Protein AF-A0A969R0Q3-F1 (afdb_monomer_lite)

Sequence (124 aa):
MFTGLKRINKKWLGAIITILLTSLLVIILRLSGVLQLLEWKAIDFFFLHRLPESSDARIVLVNISESDINSLKEYPLSDEVFANLLEKIKQQKPRVIGLDIFEIFPSLQSTRNQKKINKLTLTY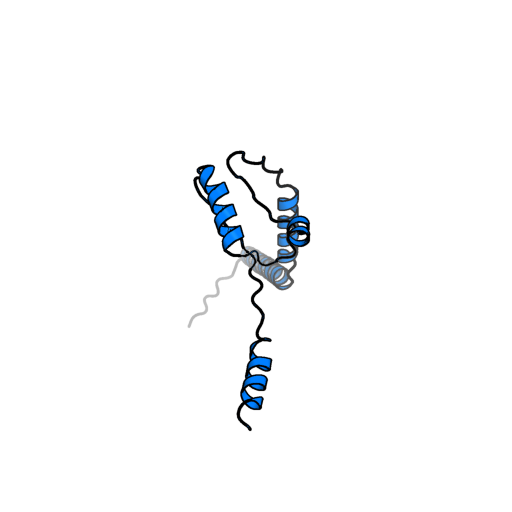

pLDDT: mean 79.33, std 15.13, range [36.38, 96.69]

Foldseek 3Di:
DDDPPDDDDVVVVVVVVVVVVVVVVVVVCVVVCVVVVVVVVVVVVVVVPPDPDPPDPLDDDDDCDPVNCVVVVDPPDDPVVVVVVVVVVVVVVRPDDDDDDDDPDPDPPVVVVVVVVVVVPPPD

Secondary structure (DSSP, 8-state):
---------HHHHHHHHHHHHHHHHHHHHHHTTHHHHHHHHHHHHHHHTSPPPP--TT-------HHHHHHHT-SSPPHHHHHHHHHHHHHT--S------------S-HHHHHHHHHHHSS--

Radius of gyration: 32.28 Å; chains: 1; bounding box: 58×36×99 Å

Structure (mmCIF, N/CA/C/O backbone):
data_AF-A0A969R0Q3-F1
#
_entry.id   AF-A0A969R0Q3-F1
#
loop_
_atom_site.group_PDB
_atom_site.id
_atom_site.type_symbol
_atom_site.label_atom_id
_atom_site.label_alt_id
_atom_site.label_comp_id
_atom_site.label_asym_id
_atom_site.label_entity_id
_atom_site.label_seq_id
_atom_site.pdbx_PDB_ins_code
_atom_site.Cartn_x
_atom_site.Cartn_y
_atom_site.Cartn_z
_atom_site.occupancy
_atom_site.B_iso_or_equiv
_atom_site.auth_seq_id
_atom_site.auth_comp_id
_atom_site.auth_asym_id
_atom_site.auth_atom_id
_atom_site.pdbx_PDB_model_num
ATOM 1 N N . MET A 1 1 ? 33.681 -27.216 -47.522 1.00 36.38 1 MET A N 1
ATOM 2 C CA . MET A 1 1 ? 34.085 -25.941 -48.154 1.00 36.38 1 MET A CA 1
ATOM 3 C C . MET A 1 1 ? 32.824 -25.096 -48.315 1.00 36.38 1 MET A C 1
ATOM 5 O O . MET A 1 1 ? 32.066 -25.322 -49.245 1.00 36.38 1 MET A O 1
ATOM 9 N N . PHE A 1 2 ? 32.513 -24.239 -47.337 1.00 62.91 2 PHE A N 1
ATOM 10 C CA . PHE A 1 2 ? 31.265 -23.462 -47.299 1.00 62.91 2 PHE A CA 1
ATOM 11 C C . PHE A 1 2 ? 31.565 -21.983 -47.516 1.00 62.91 2 PHE A C 1
ATOM 13 O O . PHE A 1 2 ? 31.857 -21.281 -46.557 1.00 62.91 2 PHE A O 1
ATOM 20 N N . THR A 1 3 ? 31.464 -21.492 -48.748 1.00 54.03 3 THR A N 1
ATOM 21 C CA . THR A 1 3 ? 31.442 -20.043 -49.008 1.00 54.03 3 THR A CA 1
ATOM 22 C C . THR A 1 3 ? 30.590 -19.731 -50.234 1.00 54.03 3 THR A C 1
ATOM 24 O O . THR A 1 3 ? 31.072 -19.395 -51.309 1.00 54.03 3 THR A O 1
ATOM 27 N N . GLY A 1 4 ? 29.275 -19.820 -50.052 1.00 57.72 4 GLY A N 1
ATOM 28 C CA . GLY A 1 4 ? 28.293 -19.213 -50.946 1.00 57.72 4 GLY A CA 1
ATOM 29 C C . GLY A 1 4 ? 27.690 -17.974 -50.295 1.00 57.72 4 GLY A C 1
ATOM 30 O O . GLY A 1 4 ? 26.504 -17.980 -49.974 1.00 57.72 4 GLY A O 1
ATOM 31 N N . LEU A 1 5 ? 28.485 -16.924 -50.046 1.00 59.94 5 LEU A N 1
ATOM 32 C CA . LEU A 1 5 ? 27.936 -15.645 -49.586 1.00 59.94 5 LEU A CA 1
ATOM 33 C C . LEU A 1 5 ? 27.198 -14.989 -50.762 1.00 59.94 5 LEU A C 1
ATOM 35 O O . LEU A 1 5 ? 27.772 -14.273 -51.584 1.00 59.94 5 LEU A O 1
ATOM 39 N N . LYS A 1 6 ? 25.903 -15.302 -50.877 1.00 64.19 6 LYS A N 1
ATOM 40 C CA . LYS A 1 6 ? 24.991 -14.688 -51.842 1.00 64.19 6 LYS A CA 1
ATOM 41 C C . LYS A 1 6 ? 25.000 -13.176 -51.638 1.00 64.19 6 LYS A C 1
ATOM 43 O O . LYS A 1 6 ? 24.750 -12.686 -50.542 1.00 64.19 6 LYS A O 1
ATOM 48 N N . ARG A 1 7 ? 25.265 -12.457 -52.729 1.00 66.00 7 ARG A N 1
ATOM 49 C CA . ARG A 1 7 ? 25.245 -10.998 -52.856 1.00 66.00 7 ARG A CA 1
ATOM 50 C C . ARG A 1 7 ? 23.965 -10.425 -52.234 1.00 66.00 7 ARG A C 1
ATOM 52 O O . ARG A 1 7 ? 22.903 -10.467 -52.849 1.00 66.00 7 ARG A O 1
ATOM 59 N N . ILE A 1 8 ? 24.068 -9.919 -51.007 1.00 63.56 8 ILE A N 1
ATOM 60 C CA . ILE A 1 8 ? 22.964 -9.265 -50.301 1.00 63.56 8 ILE A CA 1
ATOM 61 C C . ILE A 1 8 ? 22.630 -7.992 -51.083 1.00 63.56 8 ILE A C 1
ATOM 63 O O . ILE A 1 8 ? 23.471 -7.110 -51.259 1.00 63.56 8 ILE A O 1
ATOM 67 N N . ASN A 1 9 ? 21.407 -7.907 -51.603 1.00 72.12 9 ASN A N 1
ATOM 68 C CA . ASN A 1 9 ? 20.945 -6.726 -52.324 1.00 72.12 9 ASN A CA 1
ATOM 69 C C . ASN A 1 9 ? 20.996 -5.509 -51.385 1.00 72.12 9 ASN A C 1
ATOM 71 O O . ASN A 1 9 ? 20.520 -5.594 -50.255 1.00 72.12 9 ASN A O 1
ATOM 75 N N . LYS A 1 10 ? 21.515 -4.363 -51.854 1.00 73.56 10 LYS A N 1
ATOM 76 C CA . LYS A 1 10 ? 21.718 -3.138 -51.042 1.00 73.56 10 LYS A CA 1
ATOM 77 C C . LYS A 1 10 ? 20.482 -2.707 -50.225 1.00 73.56 10 LYS A C 1
ATOM 79 O O . LYS A 1 10 ? 20.632 -2.144 -49.149 1.00 73.56 10 LYS A O 1
ATOM 84 N N . LYS A 1 11 ? 19.269 -3.031 -50.696 1.00 73.12 11 LYS A N 1
ATOM 85 C CA . LYS A 1 11 ? 18.000 -2.794 -49.982 1.00 73.12 11 LYS A CA 1
ATOM 86 C C . LYS A 1 11 ? 17.881 -3.583 -48.665 1.00 73.12 11 LYS A C 1
ATOM 88 O O . LYS A 1 11 ? 17.420 -3.037 -47.671 1.00 73.12 11 LYS A O 1
ATOM 93 N N . TRP A 1 12 ? 18.336 -4.835 -48.637 1.00 79.88 12 TRP A N 1
ATOM 94 C CA . TRP A 1 12 ? 18.326 -5.680 -47.435 1.00 79.88 12 TRP A CA 1
ATOM 95 C C . TRP A 1 12 ? 19.383 -5.255 -46.419 1.00 79.88 12 TRP A C 1
ATOM 97 O O . TRP A 1 12 ? 19.141 -5.329 -45.219 1.00 79.88 12 TRP A O 1
ATOM 107 N N . LEU A 1 13 ? 20.524 -4.746 -46.892 1.00 83.81 13 LEU A N 1
ATOM 108 C CA . LEU A 1 13 ? 21.549 -4.187 -46.014 1.00 83.81 13 LEU A CA 1
ATOM 109 C C . LEU A 1 13 ? 21.013 -2.970 -45.244 1.00 83.81 13 LEU A C 1
ATOM 111 O O . LEU A 1 13 ? 21.221 -2.875 -44.039 1.00 83.81 13 LEU A O 1
ATOM 115 N N . GLY A 1 14 ? 20.255 -2.094 -45.914 1.00 86.75 14 GLY A N 1
ATOM 116 C CA . GLY A 1 14 ? 19.575 -0.970 -45.262 1.00 86.75 14 GLY A CA 1
ATOM 117 C C . GLY A 1 14 ? 18.604 -1.422 -44.168 1.00 86.75 14 GLY A C 1
ATOM 118 O O . GLY A 1 14 ? 18.664 -0.911 -43.053 1.00 86.75 14 GLY A O 1
ATOM 119 N N . ALA A 1 15 ? 17.778 -2.435 -44.448 1.00 88.75 15 ALA A N 1
ATOM 120 C CA . ALA A 1 15 ? 16.842 -2.986 -43.467 1.00 88.75 15 ALA A CA 1
ATOM 121 C C . ALA A 1 15 ? 17.563 -3.558 -42.230 1.00 88.75 15 ALA A C 1
ATOM 123 O O . ALA A 1 15 ? 17.196 -3.244 -41.097 1.00 88.75 15 ALA A O 1
ATOM 124 N N . ILE A 1 16 ? 18.635 -4.331 -42.429 1.00 91.56 16 ILE A N 1
ATOM 125 C CA . ILE A 1 16 ? 19.424 -4.905 -41.326 1.00 91.56 16 ILE A CA 1
ATOM 126 C C . ILE A 1 16 ? 20.038 -3.799 -40.458 1.00 91.56 16 ILE A C 1
ATOM 128 O O . ILE A 1 16 ? 19.974 -3.878 -39.232 1.00 91.56 16 ILE A O 1
ATOM 132 N N . ILE A 1 17 ? 20.570 -2.741 -41.074 1.00 93.00 17 ILE A N 1
ATOM 133 C CA . ILE A 1 17 ? 21.139 -1.602 -40.343 1.00 93.00 17 ILE A CA 1
ATOM 134 C C . ILE A 1 17 ? 20.058 -0.895 -39.520 1.00 93.00 17 ILE A C 1
ATOM 136 O O . ILE A 1 17 ? 20.285 -0.615 -38.347 1.00 93.00 17 ILE A O 1
ATOM 140 N N . THR A 1 18 ? 18.869 -0.655 -40.083 1.00 93.88 18 THR A N 1
ATOM 141 C CA . THR A 1 18 ? 17.773 -0.015 -39.333 1.00 93.88 18 THR A CA 1
ATOM 142 C C . THR A 1 18 ? 17.304 -0.853 -38.143 1.00 93.88 18 THR A C 1
ATOM 144 O O . THR A 1 18 ? 17.072 -0.304 -37.067 1.00 93.88 18 THR A O 1
ATOM 147 N N . ILE A 1 19 ? 17.226 -2.179 -38.291 1.00 95.25 19 ILE A N 1
ATOM 148 C CA . ILE A 1 19 ? 16.848 -3.087 -37.199 1.00 95.25 19 ILE A CA 1
ATOM 149 C C . ILE A 1 19 ? 17.905 -3.057 -36.091 1.00 95.25 19 ILE A C 1
ATOM 151 O O . ILE A 1 19 ? 17.568 -2.906 -34.919 1.00 95.25 19 ILE A O 1
ATOM 155 N N . LEU A 1 20 ? 19.187 -3.153 -36.448 1.00 95.94 20 LEU A N 1
ATOM 156 C CA . LEU A 1 20 ? 20.272 -3.105 -35.466 1.00 95.94 20 LEU A CA 1
ATOM 157 C C . LEU A 1 20 ? 20.314 -1.761 -34.736 1.00 95.94 20 LEU A C 1
ATOM 159 O O . LEU A 1 20 ? 20.458 -1.733 -33.516 1.00 95.94 20 LEU A O 1
ATOM 163 N N . LEU A 1 21 ? 20.146 -0.656 -35.465 1.00 96.69 21 LEU A N 1
ATOM 164 C CA . LEU A 1 21 ? 20.209 0.685 -34.895 1.00 96.69 21 LEU A CA 1
ATOM 165 C C . LEU A 1 21 ? 19.052 0.941 -33.922 1.00 96.69 21 LEU A C 1
ATOM 167 O O . LEU A 1 21 ? 19.274 1.410 -32.808 1.00 96.69 21 LEU A O 1
ATOM 171 N N . THR A 1 22 ? 17.827 0.587 -34.319 1.00 95.62 22 THR A N 1
ATOM 172 C CA . THR A 1 22 ? 16.640 0.709 -33.458 1.00 95.62 22 THR A CA 1
ATOM 173 C C . THR A 1 22 ? 16.733 -0.207 -32.240 1.00 95.62 22 THR A C 1
ATOM 175 O O . THR A 1 22 ? 16.496 0.248 -31.122 1.00 95.62 22 THR A O 1
ATOM 178 N N . SER A 1 23 ? 17.152 -1.463 -32.414 1.00 95.69 23 SER A N 1
ATOM 179 C CA . SER A 1 23 ? 17.334 -2.396 -31.298 1.00 95.69 23 SER A CA 1
ATOM 180 C C . SER A 1 23 ? 18.389 -1.904 -30.307 1.00 95.69 23 SER A C 1
ATOM 182 O O . SER A 1 23 ? 18.163 -1.965 -29.099 1.00 95.69 23 SER A O 1
ATOM 184 N N . LEU A 1 24 ? 19.530 -1.402 -30.791 1.00 96.56 24 LEU A N 1
ATOM 185 C CA . LEU A 1 24 ? 20.590 -0.879 -29.931 1.00 96.56 24 LEU A CA 1
ATOM 186 C C . LEU A 1 24 ? 20.119 0.358 -29.157 1.00 96.56 24 LEU A C 1
ATOM 188 O O . LEU A 1 24 ? 20.369 0.460 -27.957 1.00 96.56 24 LEU A O 1
ATOM 192 N N . LEU A 1 25 ? 19.386 1.257 -29.817 1.00 95.50 25 LEU A N 1
ATOM 193 C CA . LEU A 1 25 ? 18.803 2.436 -29.179 1.00 95.50 25 LEU A CA 1
ATOM 194 C C . LEU A 1 25 ? 17.846 2.046 -28.044 1.00 95.50 25 LEU A C 1
ATOM 196 O O . LEU A 1 25 ? 17.952 2.585 -26.944 1.00 95.50 25 LEU A O 1
ATOM 200 N N . VAL A 1 26 ? 16.953 1.080 -28.280 1.00 93.62 26 VAL A N 1
ATOM 201 C CA . VAL A 1 26 ? 16.018 0.591 -27.252 1.00 93.62 26 VAL A CA 1
ATOM 202 C C . VAL A 1 26 ? 16.766 -0.041 -26.077 1.00 93.62 26 VAL A C 1
ATOM 204 O O . VAL A 1 26 ? 16.411 0.211 -24.927 1.00 93.62 26 VAL A O 1
ATOM 207 N N . ILE A 1 27 ? 17.825 -0.816 -26.333 1.00 94.62 27 ILE A N 1
ATOM 208 C CA . ILE A 1 27 ? 18.651 -1.406 -25.268 1.00 94.62 27 ILE A CA 1
ATOM 209 C C . ILE A 1 27 ? 19.297 -0.309 -24.414 1.00 94.62 27 ILE A C 1
ATOM 211 O O . ILE A 1 27 ? 19.235 -0.387 -23.189 1.00 94.62 27 ILE A O 1
ATOM 215 N N . ILE A 1 28 ? 19.861 0.733 -25.033 1.00 95.69 28 ILE A N 1
ATOM 216 C CA . ILE A 1 28 ? 20.467 1.860 -24.309 1.00 95.69 28 ILE A CA 1
ATOM 217 C C . ILE A 1 28 ? 19.420 2.585 -23.456 1.00 95.69 28 ILE A C 1
ATOM 219 O O . ILE A 1 28 ? 19.671 2.841 -22.282 1.00 95.69 28 ILE A O 1
ATOM 223 N N . LEU A 1 29 ? 18.238 2.869 -24.013 1.00 93.44 29 LEU A N 1
ATOM 224 C CA . LEU A 1 29 ? 17.135 3.513 -23.287 1.00 93.44 29 LEU A CA 1
ATOM 225 C C . LEU A 1 29 ? 16.611 2.666 -22.121 1.00 93.44 29 LEU A C 1
ATOM 227 O O . LEU A 1 29 ? 16.187 3.205 -21.097 1.00 93.44 29 LEU A O 1
ATOM 231 N N . ARG A 1 30 ? 16.635 1.340 -22.273 1.00 89.12 30 ARG A N 1
ATOM 232 C CA . ARG A 1 30 ? 16.259 0.406 -21.212 1.00 89.12 30 ARG A CA 1
ATOM 233 C C . ARG A 1 30 ? 17.305 0.382 -20.099 1.00 89.12 30 ARG A C 1
ATOM 235 O O . ARG A 1 30 ? 16.937 0.437 -18.933 1.00 89.12 30 ARG A O 1
ATOM 242 N N . LEU A 1 31 ? 18.590 0.326 -20.448 1.00 91.50 31 LEU A N 1
ATOM 243 C CA . LEU A 1 31 ? 19.689 0.313 -19.477 1.00 91.50 31 LEU A CA 1
ATOM 244 C C . LEU A 1 31 ? 19.852 1.652 -18.747 1.00 91.50 31 LEU A C 1
ATOM 246 O O . LEU A 1 31 ? 20.255 1.661 -17.589 1.00 91.50 31 LEU A O 1
ATOM 250 N N . SER A 1 32 ? 19.520 2.772 -19.392 1.00 92.94 32 SER A N 1
ATOM 251 C CA . SER A 1 32 ? 19.553 4.095 -18.762 1.00 92.94 32 SER A CA 1
ATOM 252 C C . SER A 1 32 ? 18.379 4.358 -17.812 1.00 92.94 32 SER A C 1
ATOM 254 O O . SER A 1 32 ? 18.367 5.387 -17.141 1.00 92.94 32 SER A O 1
ATOM 256 N N . GLY A 1 33 ? 17.383 3.463 -17.754 1.00 89.38 33 GLY A N 1
ATOM 257 C CA . GLY A 1 33 ? 16.219 3.599 -16.874 1.00 89.38 33 GLY A CA 1
ATOM 258 C C . GLY A 1 33 ? 15.214 4.673 -17.306 1.00 89.38 33 GLY A C 1
ATOM 259 O O . GLY A 1 33 ? 14.254 4.940 -16.588 1.00 89.38 33 GLY A O 1
ATOM 260 N N . VAL A 1 34 ? 15.378 5.282 -18.486 1.00 90.88 34 VAL A N 1
ATOM 261 C CA . VAL A 1 34 ? 14.467 6.333 -18.979 1.00 90.88 34 VAL A CA 1
ATOM 262 C C . VAL A 1 34 ? 13.057 5.787 -19.201 1.00 90.88 34 VAL A C 1
ATOM 264 O O . VAL A 1 34 ? 12.080 6.438 -18.834 1.00 90.88 34 VAL A O 1
ATOM 267 N N . LEU A 1 35 ? 12.948 4.575 -19.757 1.00 88.31 35 LEU A N 1
ATOM 268 C CA . LEU A 1 35 ? 11.655 3.904 -19.922 1.00 88.31 35 LEU A CA 1
ATOM 269 C C . LEU A 1 35 ? 10.992 3.629 -18.565 1.00 88.31 35 LEU A C 1
ATOM 271 O O . LEU A 1 35 ? 9.799 3.857 -18.417 1.00 88.31 35 LEU A O 1
ATOM 275 N N . GLN A 1 36 ? 11.779 3.260 -17.554 1.00 89.12 36 GLN A N 1
ATOM 276 C CA . GLN A 1 36 ? 11.281 3.010 -16.202 1.00 89.12 36 GLN A CA 1
ATOM 277 C C . GLN A 1 36 ? 10.758 4.289 -15.523 1.00 89.12 36 GLN A C 1
ATOM 279 O O . GLN A 1 36 ? 9.722 4.266 -14.864 1.00 89.12 36 GLN A O 1
ATOM 284 N N . LEU A 1 37 ? 11.416 5.435 -15.726 1.00 89.88 37 LEU A N 1
ATOM 285 C CA . LEU A 1 37 ? 10.914 6.726 -15.236 1.00 89.88 37 LEU A CA 1
ATOM 286 C C . LEU A 1 37 ? 9.593 7.132 -15.904 1.00 89.88 37 LEU A C 1
ATOM 288 O O . LEU A 1 37 ? 8.724 7.714 -15.253 1.00 89.88 37 LEU A O 1
ATOM 292 N N . LEU A 1 38 ? 9.445 6.850 -17.202 1.00 90.38 38 LEU A N 1
ATOM 293 C CA . LEU A 1 38 ? 8.199 7.100 -17.929 1.00 90.38 38 LEU A CA 1
ATOM 294 C C . LEU A 1 38 ? 7.071 6.200 -17.429 1.00 90.38 38 LEU A C 1
ATOM 296 O O . LEU A 1 38 ? 5.952 6.680 -17.274 1.00 90.38 38 LEU A O 1
ATOM 300 N N . GLU A 1 39 ? 7.371 4.935 -17.137 1.00 90.50 39 GLU A N 1
ATOM 301 C CA . GLU A 1 39 ? 6.414 3.999 -16.547 1.00 90.50 39 GLU A CA 1
ATOM 302 C C . GLU A 1 39 ? 5.894 4.510 -15.203 1.00 90.50 39 GLU A C 1
ATOM 304 O O . GLU A 1 39 ? 4.681 4.593 -15.021 1.00 90.50 39 GLU A O 1
ATOM 309 N N . TRP A 1 40 ? 6.778 4.927 -14.291 1.00 93.12 40 TRP A N 1
ATOM 310 C CA . TRP A 1 40 ? 6.361 5.463 -12.989 1.00 93.12 40 TRP A CA 1
ATOM 311 C C . TRP A 1 40 ? 5.475 6.698 -13.134 1.00 93.12 40 TRP A C 1
ATOM 313 O O . TRP A 1 40 ? 4.380 6.737 -12.580 1.00 93.12 40 TRP A O 1
ATOM 323 N N . LYS A 1 41 ? 5.876 7.659 -13.975 1.00 90.81 41 LYS A N 1
ATOM 324 C CA . LYS A 1 41 ? 5.058 8.852 -14.235 1.00 90.81 41 LYS A CA 1
ATOM 325 C C . LYS A 1 41 ? 3.705 8.522 -14.857 1.00 90.81 41 LYS A C 1
ATOM 327 O O . LYS A 1 41 ? 2.714 9.168 -14.526 1.00 90.81 41 LYS A O 1
ATOM 332 N N . ALA A 1 42 ? 3.661 7.556 -15.774 1.00 91.75 42 ALA A N 1
ATOM 333 C CA . ALA A 1 42 ? 2.413 7.126 -16.388 1.00 91.75 42 ALA A CA 1
ATOM 334 C C . ALA A 1 42 ? 1.484 6.505 -15.338 1.00 91.75 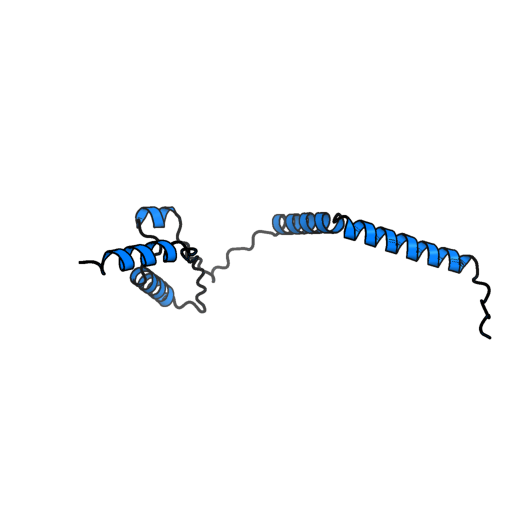42 ALA A C 1
ATOM 336 O O . ALA A 1 42 ? 0.313 6.867 -15.275 1.00 91.75 42 ALA A O 1
ATOM 337 N N . ILE A 1 43 ? 2.013 5.626 -14.485 1.00 92.44 43 ILE A N 1
ATOM 338 C CA . ILE A 1 43 ? 1.264 4.983 -13.402 1.00 92.44 43 ILE A CA 1
ATOM 339 C C . ILE A 1 43 ? 0.707 6.026 -12.426 1.00 92.44 43 ILE A C 1
ATOM 341 O O . ILE A 1 43 ? -0.495 6.018 -12.159 1.00 92.44 43 ILE A O 1
ATOM 345 N N . ASP A 1 44 ? 1.536 6.959 -11.956 1.00 89.62 44 ASP A N 1
ATOM 346 C CA . ASP A 1 44 ? 1.106 8.034 -11.053 1.00 89.62 44 ASP A CA 1
ATOM 347 C C . ASP A 1 44 ? -0.010 8.877 -11.680 1.00 89.62 44 ASP A C 1
ATOM 349 O O . ASP A 1 44 ? -1.019 9.186 -11.041 1.00 89.62 44 ASP A O 1
ATOM 353 N N . PHE A 1 45 ? 0.132 9.205 -12.966 1.00 91.25 45 PHE A N 1
ATOM 354 C CA . PHE A 1 45 ? -0.882 9.942 -13.710 1.00 91.25 45 PHE A CA 1
ATOM 355 C C . PHE A 1 45 ? -2.207 9.176 -13.787 1.00 91.25 45 PHE A C 1
ATOM 357 O O . PHE A 1 45 ? -3.264 9.771 -13.564 1.00 91.25 45 PHE A O 1
ATOM 364 N N . PHE A 1 46 ? -2.169 7.867 -14.055 1.00 89.88 46 PHE A N 1
ATOM 365 C CA . PHE A 1 46 ? -3.367 7.026 -14.075 1.00 89.88 46 PHE A CA 1
ATOM 366 C C . PHE A 1 46 ? -4.028 6.914 -12.698 1.00 89.88 46 PHE A C 1
ATOM 368 O O . PHE A 1 46 ? -5.255 6.962 -12.625 1.00 89.88 46 PHE A O 1
ATOM 375 N N . PHE A 1 47 ? -3.255 6.813 -11.613 1.00 87.62 47 PHE A N 1
ATOM 376 C CA . PHE A 1 47 ? -3.811 6.794 -10.258 1.00 87.62 47 PHE A CA 1
ATOM 377 C C . PHE A 1 47 ? -4.481 8.119 -9.887 1.00 87.62 47 PHE A C 1
ATOM 379 O O . PHE A 1 47 ? -5.577 8.100 -9.332 1.00 87.62 47 PHE A O 1
ATOM 386 N N . LEU A 1 48 ? -3.878 9.255 -10.248 1.00 86.88 48 LEU A N 1
ATOM 387 C CA . LEU A 1 48 ? -4.464 10.583 -10.027 1.00 86.88 48 LEU A CA 1
ATOM 388 C C . LEU A 1 48 ? -5.746 10.811 -10.841 1.00 86.88 48 LEU A C 1
ATOM 390 O O . LEU A 1 48 ? -6.658 11.485 -10.373 1.00 86.88 48 LEU A O 1
ATOM 394 N N . HIS A 1 49 ? -5.819 10.258 -12.054 1.00 85.81 49 HIS A N 1
ATOM 395 C CA . HIS A 1 49 ? -6.991 10.381 -12.931 1.00 85.81 49 HIS A CA 1
ATOM 396 C C . HIS A 1 49 ? -8.035 9.288 -12.708 1.00 85.81 49 HIS A C 1
ATOM 398 O O . HIS A 1 49 ? -9.081 9.294 -13.365 1.00 85.81 49 HIS A O 1
ATOM 404 N N . ARG A 1 50 ? -7.787 8.346 -11.795 1.00 80.25 50 ARG A N 1
ATOM 405 C CA . ARG A 1 50 ? -8.795 7.370 -11.403 1.00 80.25 50 ARG A CA 1
ATOM 406 C C . ARG A 1 50 ? -9.938 8.137 -10.746 1.00 80.25 50 ARG A C 1
ATOM 408 O O . ARG A 1 50 ? -9.748 8.754 -9.701 1.00 80.25 50 ARG A O 1
ATOM 415 N N . LEU A 1 51 ? -11.121 8.113 -11.367 1.00 79.06 51 LEU A N 1
ATOM 416 C CA . LEU A 1 51 ? -12.308 8.703 -10.755 1.00 79.06 51 LEU A CA 1
ATOM 417 C C . LEU A 1 51 ? -12.495 8.086 -9.362 1.00 79.06 51 LEU A C 1
ATOM 419 O O . LEU A 1 51 ? -12.324 6.868 -9.225 1.00 79.06 51 LEU A O 1
ATOM 423 N N . PRO A 1 52 ? -12.839 8.893 -8.344 1.00 76.44 52 PRO A N 1
ATOM 424 C CA . PRO A 1 52 ? -13.138 8.366 -7.026 1.00 76.44 52 PRO A CA 1
ATOM 425 C C . PRO A 1 52 ? -14.265 7.344 -7.164 1.00 76.44 52 PRO A C 1
ATOM 427 O O . PRO A 1 52 ? -15.362 7.654 -7.632 1.00 76.44 52 PRO A O 1
ATOM 430 N N . GLU A 1 53 ? -13.957 6.099 -6.816 1.00 76.94 53 GLU A N 1
ATOM 431 C CA . GLU A 1 53 ? -14.942 5.031 -6.804 1.00 76.94 53 GLU A CA 1
ATOM 432 C C . GLU A 1 53 ? -15.975 5.367 -5.728 1.00 76.94 53 GLU A C 1
ATOM 434 O O . GLU A 1 53 ? -15.622 5.775 -4.618 1.00 76.94 53 GLU A O 1
ATOM 439 N N . SER A 1 54 ? -17.258 5.280 -6.080 1.00 76.31 54 SER A N 1
ATOM 440 C CA . SER A 1 54 ? -18.322 5.540 -5.115 1.00 76.31 54 SER A CA 1
ATOM 441 C C . SER A 1 54 ? -18.186 4.551 -3.961 1.00 76.31 54 SER A C 1
ATOM 443 O O . SER A 1 54 ? -17.955 3.364 -4.194 1.00 76.31 54 SER A O 1
ATOM 445 N N . SER A 1 55 ? -18.309 5.044 -2.726 1.00 73.50 55 SER A N 1
ATOM 446 C CA . SER A 1 55 ? -18.281 4.190 -1.542 1.00 73.50 55 SER A CA 1
ATOM 447 C C . SER A 1 55 ? -19.382 3.140 -1.665 1.00 73.50 55 SER A C 1
ATOM 449 O O . SER A 1 55 ? -20.570 3.467 -1.703 1.00 73.50 55 SER A O 1
ATOM 451 N N . ASP A 1 56 ? -18.984 1.877 -1.784 1.00 79.69 56 ASP A N 1
ATOM 452 C CA . ASP A 1 56 ? -19.925 0.775 -1.882 1.00 79.69 56 ASP A CA 1
ATOM 453 C C . ASP A 1 56 ? -20.596 0.577 -0.521 1.00 79.69 56 ASP A C 1
ATOM 455 O O . ASP A 1 56 ? -19.952 0.192 0.454 1.00 79.69 56 ASP A O 1
ATOM 459 N N . ALA A 1 57 ? -21.911 0.797 -0.458 1.00 80.38 57 ALA A N 1
ATOM 460 C CA . ALA A 1 57 ? -22.699 0.690 0.770 1.00 80.38 57 ALA A CA 1
ATOM 461 C C . ALA A 1 57 ? -22.674 -0.713 1.414 1.00 80.38 57 ALA A C 1
ATOM 463 O O . ALA A 1 57 ? -23.169 -0.895 2.526 1.00 80.38 57 ALA A O 1
ATOM 464 N N . ARG A 1 58 ? -22.125 -1.720 0.725 1.00 84.94 58 ARG A N 1
ATOM 465 C CA . ARG A 1 58 ? -21.974 -3.095 1.224 1.00 84.94 58 ARG A CA 1
ATOM 466 C C . ARG A 1 58 ? -20.701 -3.306 2.044 1.00 84.94 58 ARG A C 1
ATOM 468 O O . ARG A 1 58 ? -20.566 -4.358 2.669 1.00 84.94 58 ARG A O 1
ATOM 475 N N . ILE A 1 59 ? -19.765 -2.358 2.008 1.00 84.62 59 ILE A N 1
ATOM 476 C CA . ILE A 1 59 ? -18.465 -2.457 2.673 1.00 84.62 59 ILE A CA 1
ATOM 477 C C . ILE A 1 59 ? -18.430 -1.445 3.816 1.00 84.62 59 ILE A C 1
ATOM 479 O O . ILE A 1 59 ? -18.645 -0.254 3.615 1.00 84.62 59 ILE A O 1
ATOM 483 N N . VAL A 1 60 ? -18.135 -1.923 5.024 1.00 87.00 60 VAL A N 1
ATOM 484 C CA . VAL A 1 60 ? -17.954 -1.074 6.206 1.00 87.00 60 VAL A CA 1
ATOM 485 C C . VAL A 1 60 ? -16.483 -1.101 6.589 1.00 87.00 60 VAL A C 1
ATOM 487 O O . VAL A 1 60 ? -15.947 -2.162 6.908 1.00 87.00 60 VAL A O 1
ATOM 490 N N . LEU A 1 61 ? -15.837 0.065 6.556 1.00 88.00 61 LEU A N 1
ATOM 491 C CA . LEU A 1 61 ? -14.475 0.241 7.046 1.00 88.00 61 LEU A CA 1
ATOM 492 C C . LEU A 1 61 ? -14.524 0.688 8.507 1.00 88.00 61 LEU A C 1
ATOM 494 O O . LEU A 1 61 ? -15.046 1.758 8.817 1.00 88.00 61 LEU A O 1
ATOM 498 N N . VAL A 1 62 ? -13.967 -0.133 9.392 1.00 88.81 62 VAL A N 1
ATOM 499 C CA . VAL A 1 62 ? -13.767 0.214 10.800 1.00 88.81 62 VAL A CA 1
ATOM 500 C C . VAL A 1 62 ? -12.292 0.556 10.967 1.00 88.81 62 VAL A C 1
ATOM 502 O O . VAL A 1 62 ? -11.444 -0.318 10.819 1.00 88.81 62 VAL A O 1
ATOM 505 N N . ASN A 1 63 ? -11.993 1.830 11.219 1.00 88.94 63 ASN A N 1
ATOM 506 C CA . ASN A 1 63 ? -10.633 2.312 11.441 1.00 88.94 63 ASN A CA 1
ATOM 507 C C . ASN A 1 63 ? -10.434 2.659 12.921 1.00 88.94 63 ASN A C 1
ATOM 509 O O . ASN A 1 63 ? -11.361 3.158 13.556 1.00 88.94 63 ASN A O 1
ATOM 513 N N . ILE A 1 64 ? -9.229 2.421 13.434 1.00 84.94 64 ILE A N 1
ATOM 514 C CA . ILE A 1 64 ? -8.784 2.871 14.755 1.00 84.94 64 ILE A CA 1
ATOM 515 C C . ILE A 1 64 ? -7.785 3.999 14.501 1.00 84.94 64 ILE A C 1
ATOM 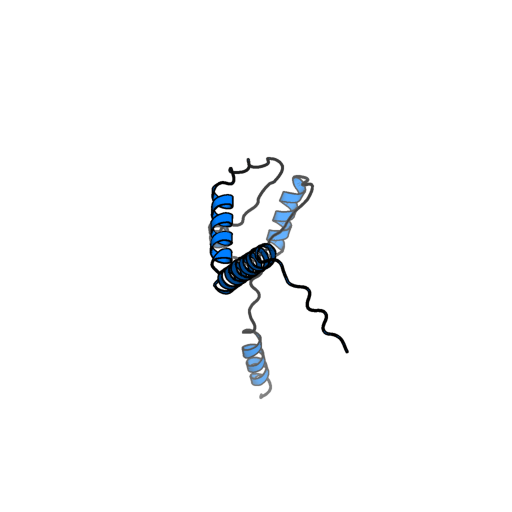517 O O . ILE A 1 64 ? -6.673 3.748 14.032 1.00 84.94 64 ILE A O 1
ATOM 521 N N . SER A 1 65 ? -8.182 5.246 14.752 1.00 85.50 65 SER A N 1
ATOM 522 C CA . SER A 1 65 ? -7.303 6.397 14.520 1.00 85.50 65 SER A CA 1
ATOM 523 C C . SER A 1 65 ? -6.404 6.692 15.721 1.00 85.50 65 SER A C 1
ATOM 525 O O . SER A 1 65 ? -6.634 6.225 16.836 1.00 85.50 65 SER A O 1
ATOM 527 N N . GLU A 1 66 ? -5.383 7.532 15.523 1.00 81.56 66 GLU A N 1
ATOM 528 C CA . GLU A 1 66 ? -4.491 7.965 16.611 1.00 81.56 66 GLU A CA 1
ATOM 529 C C . GLU A 1 66 ? -5.245 8.619 17.777 1.00 81.56 66 GLU A C 1
ATOM 531 O O . GLU A 1 66 ? -4.845 8.487 18.931 1.00 81.56 66 GLU A O 1
ATOM 536 N N . SER A 1 67 ? -6.364 9.294 17.504 1.00 83.00 67 SER A N 1
ATOM 537 C CA . SER A 1 67 ? -7.247 9.837 18.541 1.00 83.00 67 SER A CA 1
ATOM 538 C C . SER A 1 67 ? -7.784 8.758 19.480 1.00 83.00 67 SER A C 1
ATOM 540 O O . SER A 1 67 ? -7.878 8.984 20.687 1.00 83.00 67 SER A O 1
ATOM 542 N N . ASP A 1 68 ? -8.112 7.587 18.936 1.00 81.56 68 ASP A N 1
ATOM 543 C CA . ASP A 1 68 ? -8.708 6.482 19.680 1.00 81.56 68 ASP A CA 1
ATOM 544 C C . ASP A 1 68 ? -7.630 5.808 20.522 1.00 81.56 68 ASP A C 1
ATOM 546 O O . ASP A 1 68 ? -7.839 5.555 21.705 1.00 81.56 68 ASP A O 1
ATOM 550 N N . ILE A 1 69 ? -6.434 5.642 19.951 1.00 81.19 69 ILE A N 1
ATOM 551 C CA . ILE A 1 69 ? -5.248 5.149 20.658 1.00 81.19 69 ILE A CA 1
ATOM 552 C C . ILE A 1 69 ? -4.877 6.084 21.813 1.00 81.19 69 ILE A C 1
ATOM 554 O O . ILE A 1 69 ? -4.652 5.629 22.932 1.00 81.19 69 ILE A O 1
ATOM 558 N N . ASN A 1 70 ? -4.863 7.398 21.580 1.00 80.38 70 ASN A N 1
ATOM 559 C CA . ASN A 1 70 ? -4.558 8.386 22.617 1.00 80.38 70 ASN A CA 1
ATOM 560 C C . ASN A 1 70 ? -5.615 8.411 23.730 1.00 80.38 70 ASN A C 1
ATOM 562 O O . ASN A 1 70 ? -5.284 8.657 24.891 1.00 80.38 70 ASN A O 1
ATOM 566 N N . SER A 1 71 ? -6.876 8.147 23.383 1.00 81.38 71 SER A N 1
ATOM 567 C CA . SER A 1 71 ? -7.983 8.081 24.342 1.00 81.38 71 SER A CA 1
ATOM 568 C C . SER A 1 71 ? -7.940 6.800 25.174 1.00 81.38 71 SER A C 1
ATOM 570 O O . SER A 1 71 ? -8.135 6.849 26.387 1.00 81.38 71 SER A O 1
ATOM 572 N N . LEU A 1 72 ? -7.647 5.666 24.534 1.00 76.94 72 LEU A N 1
ATOM 573 C CA . LEU A 1 72 ? -7.519 4.361 25.182 1.00 76.94 72 LEU A CA 1
ATOM 574 C C . LEU A 1 72 ? -6.195 4.233 25.950 1.00 76.94 72 LEU A C 1
ATOM 576 O O . LEU A 1 72 ? -6.106 3.435 26.876 1.00 76.94 72 LEU A O 1
ATOM 580 N N . LYS A 1 73 ? -5.181 5.039 25.594 1.00 76.94 73 LYS A N 1
ATOM 581 C CA . LYS A 1 73 ? -3.798 4.994 26.111 1.00 76.94 73 LYS A CA 1
ATOM 582 C C . LYS A 1 73 ? -3.162 3.602 26.050 1.00 76.94 73 LYS A C 1
ATOM 584 O O . LYS A 1 73 ? -2.182 3.335 26.742 1.00 76.94 73 LYS A O 1
ATOM 589 N N . GLU A 1 74 ? -3.709 2.731 25.216 1.00 72.88 74 GLU A N 1
ATOM 590 C CA . GLU A 1 74 ? -3.367 1.323 25.130 1.00 72.88 74 GLU A CA 1
ATOM 591 C C . GLU A 1 74 ? -3.198 0.978 23.655 1.00 72.88 74 GLU A C 1
ATOM 593 O O . GLU A 1 74 ? -4.120 1.114 22.849 1.00 72.88 74 GLU A O 1
ATOM 598 N N . TYR A 1 75 ? -1.977 0.591 23.298 1.00 73.81 75 TYR A N 1
ATOM 599 C CA . TYR A 1 75 ? -1.653 0.025 22.000 1.00 73.81 75 TYR A CA 1
ATOM 600 C C . TYR A 1 75 ? -0.466 -0.933 22.167 1.00 73.81 75 TYR A C 1
ATOM 602 O O . TYR A 1 75 ? 0.545 -0.530 22.754 1.00 73.81 75 TYR A O 1
ATOM 610 N N . PRO A 1 76 ? -0.539 -2.172 21.658 1.00 76.19 76 PRO A N 1
ATOM 611 C CA . PRO A 1 76 ? -1.661 -2.767 20.924 1.00 76.19 76 PRO A CA 1
ATOM 612 C C . PRO A 1 76 ? -2.916 -2.940 21.797 1.00 76.19 76 PRO A C 1
ATOM 614 O O . PRO A 1 76 ? -2.812 -3.028 23.017 1.00 76.19 76 PRO A O 1
ATOM 617 N N . LEU A 1 77 ? -4.098 -2.942 21.169 1.00 80.12 77 LEU A N 1
ATOM 618 C CA . LEU A 1 77 ? -5.364 -3.211 21.860 1.00 80.12 77 LEU A CA 1
ATOM 619 C C . LEU A 1 77 ? -5.330 -4.613 22.479 1.00 80.12 77 LEU A C 1
ATOM 621 O O . LEU A 1 77 ? -4.896 -5.556 21.817 1.00 80.12 77 LEU A O 1
ATOM 625 N N . SER A 1 78 ? -5.825 -4.762 23.706 1.00 83.06 78 SER A N 1
ATOM 626 C CA . SER A 1 78 ? -5.996 -6.077 24.328 1.00 83.06 78 SER A CA 1
ATOM 627 C C . SER A 1 78 ? -6.969 -6.978 23.556 1.00 83.06 78 SER A C 1
ATOM 629 O O . SER A 1 78 ? -7.955 -6.523 22.964 1.00 83.06 78 SER A O 1
ATOM 631 N N . ASP A 1 79 ? -6.717 -8.288 23.623 1.00 83.31 79 ASP A N 1
ATOM 632 C CA . ASP A 1 79 ? -7.517 -9.322 22.954 1.00 83.31 79 ASP A CA 1
ATOM 633 C C . ASP A 1 79 ? -9.009 -9.243 23.316 1.00 83.31 79 ASP A C 1
ATOM 635 O O . ASP A 1 79 ? -9.869 -9.485 22.471 1.00 83.31 79 ASP A O 1
ATOM 639 N N . GLU A 1 80 ? -9.340 -8.856 24.553 1.00 87.56 80 GLU A N 1
ATOM 640 C CA . GLU A 1 80 ? -10.725 -8.699 25.015 1.00 87.56 80 GLU A CA 1
ATOM 641 C C . GLU A 1 80 ? -11.459 -7.571 24.280 1.00 87.56 80 GLU A C 1
ATOM 643 O O . GLU A 1 80 ? -12.616 -7.721 23.873 1.00 87.56 80 GLU A O 1
ATOM 648 N N . VAL A 1 81 ? -10.786 -6.437 24.071 1.00 86.44 81 VAL A N 1
ATOM 649 C CA . VAL A 1 81 ? -11.336 -5.306 23.315 1.00 86.44 81 VAL A CA 1
ATOM 650 C C . VAL A 1 81 ? -11.527 -5.709 21.855 1.00 86.44 81 VAL A C 1
ATOM 652 O O . VAL A 1 81 ? -12.571 -5.415 21.264 1.00 86.44 81 VAL A O 1
ATOM 655 N N . PHE A 1 82 ? -10.567 -6.450 21.298 1.00 88.06 82 PHE A N 1
ATOM 656 C CA . PHE A 1 82 ? -10.639 -6.970 19.936 1.00 88.06 82 PHE A CA 1
ATOM 657 C C . PHE A 1 82 ? -11.796 -7.959 19.744 1.00 88.06 82 PHE A C 1
ATOM 659 O O . PHE A 1 82 ? -12.559 -7.853 18.779 1.00 88.06 82 PHE A O 1
ATOM 666 N N . ALA A 1 83 ? -11.976 -8.888 20.684 1.00 90.75 83 ALA A N 1
ATOM 667 C CA . ALA A 1 83 ? -13.061 -9.863 20.669 1.00 90.75 83 ALA A CA 1
ATOM 668 C C . ALA A 1 83 ? -14.433 -9.178 20.746 1.00 90.75 83 ALA A C 1
ATOM 670 O O . ALA A 1 83 ? -15.319 -9.476 19.941 1.00 90.75 83 ALA A O 1
ATOM 671 N N . ASN A 1 84 ? -14.583 -8.203 21.645 1.00 91.81 84 ASN A N 1
ATOM 672 C CA . ASN A 1 84 ? -15.814 -7.424 21.779 1.00 91.81 84 ASN A CA 1
ATOM 673 C C . ASN A 1 84 ? -16.128 -6.601 20.518 1.00 91.81 84 ASN A C 1
ATOM 675 O O . ASN A 1 84 ? -17.288 -6.510 20.105 1.00 91.81 84 ASN A O 1
ATOM 679 N N . LEU A 1 85 ? -15.114 -6.001 19.884 1.00 90.44 85 LEU A N 1
ATOM 680 C CA . LEU A 1 85 ? -15.270 -5.302 18.604 1.00 90.44 85 LEU A CA 1
ATOM 681 C C . LEU A 1 85 ? -15.769 -6.265 17.519 1.00 90.44 85 LEU A C 1
ATOM 683 O O . LEU A 1 85 ? -16.742 -5.972 16.818 1.00 90.44 85 LEU A O 1
ATOM 687 N N . LEU A 1 86 ? -15.126 -7.427 17.405 1.00 91.81 86 LEU A N 1
ATOM 688 C CA . LEU A 1 86 ? -15.469 -8.430 16.407 1.00 91.81 86 LEU A CA 1
ATOM 689 C C . LEU A 1 86 ? -16.881 -8.986 16.622 1.00 91.81 86 LEU A C 1
ATOM 691 O O . LEU A 1 86 ? -17.606 -9.206 15.650 1.00 91.81 86 LEU A O 1
ATOM 695 N N . GLU A 1 87 ? -17.309 -9.164 17.872 1.00 94.38 87 GLU A N 1
ATOM 696 C CA . GLU A 1 87 ? -18.669 -9.590 18.194 1.00 94.38 87 GLU A CA 1
ATOM 697 C C . GLU A 1 87 ? -19.707 -8.561 17.728 1.00 94.38 87 GLU A C 1
ATOM 699 O O . GLU A 1 87 ? -20.673 -8.925 17.050 1.00 94.38 87 GLU A O 1
ATOM 704 N N . LYS A 1 88 ? -19.477 -7.269 17.992 1.00 93.12 88 LYS A N 1
ATOM 705 C CA . LYS A 1 88 ? -20.351 -6.183 17.512 1.00 93.12 88 LYS A CA 1
ATOM 706 C C . LYS A 1 88 ? -20.440 -6.146 15.987 1.00 93.12 88 LYS A C 1
ATOM 708 O O . LYS A 1 88 ? -21.527 -5.969 15.440 1.00 93.12 88 LYS A O 1
ATOM 713 N N . ILE A 1 89 ? -19.323 -6.357 15.288 1.00 92.88 89 ILE A N 1
ATOM 714 C CA . ILE A 1 89 ? -19.307 -6.446 13.819 1.00 92.88 89 ILE A CA 1
ATOM 715 C C . ILE A 1 89 ? -20.091 -7.679 13.356 1.00 92.88 89 ILE A C 1
ATOM 717 O O . ILE A 1 89 ? -20.916 -7.590 12.447 1.00 92.88 89 ILE A O 1
ATOM 721 N N . LYS A 1 90 ? -19.903 -8.828 14.012 1.00 92.81 90 LYS A N 1
ATOM 722 C CA . LYS A 1 90 ? -20.591 -10.083 13.685 1.00 92.81 90 LYS A CA 1
ATOM 723 C C . LYS A 1 90 ? -22.110 -9.985 13.860 1.00 92.81 90 LYS A C 1
ATOM 725 O O . LYS A 1 90 ? -22.843 -10.588 13.075 1.00 92.81 90 LYS A O 1
ATOM 730 N N . GLN A 1 91 ? -22.594 -9.204 14.828 1.00 94.75 91 GLN A N 1
ATOM 731 C CA . GLN A 1 91 ? -24.028 -8.951 15.026 1.00 94.75 91 GLN A CA 1
ATOM 732 C C . GLN A 1 91 ? -24.692 -8.293 13.802 1.00 94.75 91 GLN A C 1
ATOM 734 O O . GLN A 1 91 ? -25.871 -8.540 13.549 1.00 94.75 91 GLN A O 1
ATOM 739 N N . GLN A 1 92 ? -23.933 -7.554 12.986 1.00 91.12 92 GLN A N 1
ATOM 740 C CA . GLN A 1 92 ? -24.413 -6.962 11.728 1.00 91.12 92 GLN A CA 1
ATOM 741 C C . GLN A 1 92 ? -24.480 -7.964 10.561 1.00 91.12 92 GLN A C 1
ATOM 743 O O . GLN A 1 92 ? -24.833 -7.594 9.444 1.00 91.12 92 GLN A O 1
ATOM 748 N N . LYS A 1 93 ? -24.155 -9.244 10.806 1.00 92.06 93 LYS A N 1
ATOM 749 C CA . LYS A 1 93 ? -24.164 -10.342 9.823 1.00 92.06 93 LYS A CA 1
ATOM 750 C C . LYS A 1 93 ? -23.389 -10.023 8.526 1.00 92.06 93 LYS A C 1
ATOM 752 O O . LYS A 1 93 ? -23.931 -10.212 7.433 1.00 92.06 93 LYS A O 1
ATOM 757 N N . PRO A 1 94 ? -22.125 -9.564 8.607 1.00 92.88 94 PRO A N 1
ATOM 758 C CA . PRO A 1 94 ? -21.310 -9.348 7.418 1.00 92.88 94 PRO A CA 1
ATOM 759 C C . PRO A 1 94 ? -21.049 -10.676 6.696 1.00 92.88 94 PRO A C 1
ATOM 761 O O . PRO A 1 94 ? -20.962 -11.736 7.316 1.00 92.88 94 PRO A O 1
ATOM 764 N N . ARG A 1 95 ? -20.885 -10.623 5.370 1.00 91.56 95 ARG A N 1
ATOM 765 C CA . ARG A 1 95 ? -20.567 -11.812 4.560 1.00 91.56 95 ARG A CA 1
ATOM 766 C C . ARG A 1 95 ? -19.115 -12.268 4.735 1.00 91.56 95 ARG A C 1
ATOM 768 O O . ARG A 1 95 ? -18.844 -13.463 4.695 1.00 91.56 95 ARG A O 1
ATOM 775 N N . VAL A 1 96 ? -18.198 -11.313 4.877 1.00 92.38 96 VAL A N 1
ATOM 776 C CA . VAL A 1 96 ? -16.752 -11.516 5.044 1.00 92.38 96 VAL A CA 1
ATOM 777 C C . VAL A 1 96 ? -16.243 -10.434 5.992 1.00 92.38 96 VAL A C 1
ATOM 779 O O . VAL A 1 96 ? -16.720 -9.302 5.933 1.00 92.38 96 VAL A O 1
ATOM 782 N N . ILE A 1 97 ? -15.285 -10.779 6.849 1.00 91.44 97 ILE A N 1
ATOM 783 C CA . ILE A 1 97 ? -14.572 -9.831 7.707 1.00 91.44 97 ILE A CA 1
ATOM 784 C C . ILE A 1 97 ? -13.097 -9.907 7.315 1.00 91.44 97 ILE A C 1
ATOM 786 O O . ILE A 1 97 ? -12.485 -10.966 7.438 1.00 91.44 97 ILE A O 1
ATOM 790 N N . GLY A 1 98 ? -12.559 -8.807 6.790 1.00 90.06 98 GLY A N 1
ATOM 791 C CA . GLY A 1 98 ? -11.128 -8.630 6.556 1.00 90.06 98 GLY A CA 1
ATOM 792 C C . GLY A 1 98 ? -10.522 -7.866 7.725 1.00 90.06 98 GLY A C 1
ATOM 793 O O . GLY A 1 98 ? -11.128 -6.909 8.204 1.00 90.06 98 GLY A O 1
ATOM 794 N N . LEU A 1 99 ? -9.360 -8.306 8.192 1.00 88.31 99 LEU A N 1
ATOM 795 C CA . LEU A 1 99 ? -8.673 -7.717 9.329 1.00 88.31 99 LEU A CA 1
ATOM 796 C C . LEU A 1 99 ? -7.230 -7.423 8.932 1.00 88.31 99 LEU A C 1
ATOM 798 O O . LEU A 1 99 ? -6.509 -8.336 8.539 1.00 88.31 99 LEU A O 1
ATOM 802 N N . ASP A 1 100 ? -6.844 -6.158 9.029 1.00 86.38 100 ASP A N 1
ATOM 803 C CA . ASP A 1 100 ? -5.476 -5.699 8.815 1.00 86.38 100 ASP A CA 1
ATOM 804 C C . ASP A 1 100 ? -4.962 -5.133 10.142 1.00 86.38 100 ASP A C 1
ATOM 806 O O . ASP A 1 100 ? -5.438 -4.096 10.607 1.00 86.38 100 ASP A O 1
ATOM 810 N N . ILE A 1 101 ? -4.071 -5.874 10.806 1.00 79.25 101 ILE A N 1
ATOM 811 C CA . ILE A 1 101 ? -3.433 -5.457 12.059 1.00 79.25 101 ILE A CA 1
ATOM 812 C C . ILE A 1 101 ? -1.951 -5.278 11.779 1.00 79.25 101 ILE A C 1
ATOM 814 O O . ILE A 1 101 ? -1.258 -6.213 11.377 1.00 79.25 101 ILE A O 1
ATOM 818 N N . PHE A 1 102 ? -1.449 -4.084 12.074 1.00 73.38 102 PHE A N 1
ATOM 819 C CA . PHE A 1 102 ? -0.021 -3.831 12.061 1.00 73.38 102 PHE A CA 1
ATOM 820 C C . PHE A 1 102 ? 0.597 -4.232 13.407 1.00 73.38 102 PHE A C 1
ATOM 822 O O . PHE A 1 102 ? 0.601 -3.455 14.367 1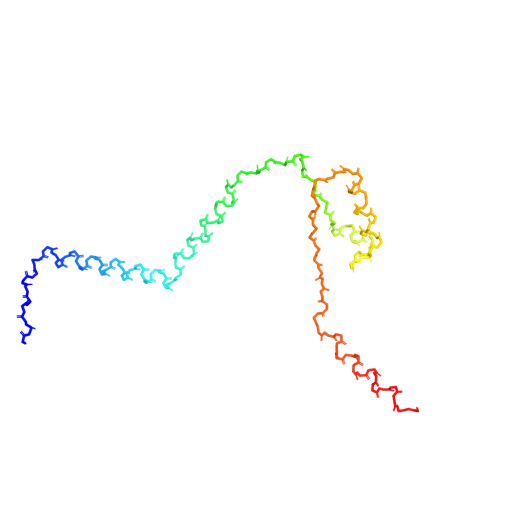.00 73.38 102 PHE A O 1
ATOM 829 N N . GLU A 1 103 ? 1.115 -5.458 13.486 1.00 69.94 103 GLU A N 1
ATOM 830 C CA . GLU A 1 103 ? 1.870 -5.926 14.650 1.00 69.94 103 GLU A CA 1
ATOM 831 C C . GLU A 1 103 ? 3.301 -5.375 14.620 1.00 69.94 103 GLU A C 1
ATOM 833 O O . GLU A 1 103 ? 4.135 -5.752 13.791 1.00 69.94 103 GLU A O 1
ATOM 838 N N . ILE A 1 104 ? 3.613 -4.486 15.565 1.00 60.59 104 ILE A N 1
ATOM 839 C CA . ILE A 1 104 ? 4.988 -4.040 15.794 1.00 60.59 104 ILE A CA 1
ATOM 840 C C . ILE A 1 104 ? 5.698 -5.128 16.602 1.00 60.59 104 ILE A C 1
ATOM 842 O O . ILE A 1 104 ? 5.702 -5.117 17.833 1.00 60.59 104 ILE A O 1
ATOM 846 N N . PHE A 1 105 ? 6.320 -6.084 15.915 1.00 64.06 105 PHE A N 1
ATOM 847 C CA . PHE A 1 105 ? 7.215 -7.032 16.573 1.00 64.06 105 PHE A CA 1
ATOM 848 C C . PHE A 1 105 ? 8.459 -6.299 17.100 1.00 64.06 105 PHE A C 1
ATOM 850 O O . PHE A 1 105 ? 9.109 -5.570 16.342 1.00 64.06 105 PHE A O 1
ATOM 857 N N . PRO A 1 106 ? 8.865 -6.506 18.367 1.00 57.94 106 PRO A N 1
ATOM 858 C CA . PRO A 1 106 ? 10.113 -5.955 18.862 1.00 57.94 106 PRO A CA 1
ATOM 859 C C . PRO A 1 106 ? 11.277 -6.634 18.133 1.00 57.94 106 PRO A C 1
ATOM 861 O O . PRO A 1 106 ? 11.615 -7.792 18.385 1.00 57.94 106 PRO A O 1
ATOM 864 N N . SER A 1 107 ? 11.920 -5.900 17.228 1.00 55.03 107 SER A N 1
ATOM 865 C CA . SER A 1 107 ? 13.140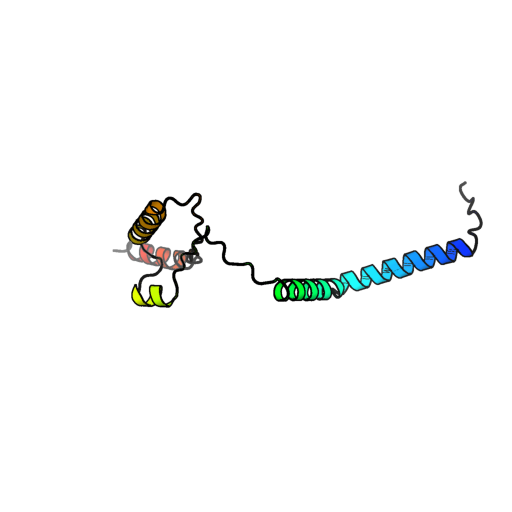 -6.321 16.544 1.00 55.03 107 SER A CA 1
ATOM 866 C C . SER A 1 107 ? 14.252 -6.584 17.571 1.00 55.03 107 SER A C 1
ATOM 868 O O . SER A 1 107 ? 14.869 -5.641 18.055 1.00 55.03 107 SER A O 1
ATOM 870 N N . LEU A 1 108 ? 14.479 -7.848 17.945 1.00 55.47 108 LEU A N 1
ATOM 871 C CA . LEU A 1 108 ? 15.691 -8.429 18.564 1.00 55.47 108 LEU A CA 1
ATOM 872 C C . LEU A 1 108 ? 16.428 -7.655 19.691 1.00 55.47 108 LEU A C 1
ATOM 874 O O . LEU A 1 108 ? 17.567 -7.994 20.011 1.00 55.47 108 LEU A O 1
ATOM 878 N N . GLN A 1 109 ? 15.831 -6.657 20.348 1.00 51.00 109 GLN A N 1
ATOM 879 C CA . GLN A 1 109 ? 16.459 -5.974 21.491 1.00 51.00 109 GLN A CA 1
ATOM 880 C C . GLN A 1 109 ? 16.138 -6.647 22.837 1.00 51.00 109 GLN A C 1
ATOM 882 O O . GLN A 1 109 ? 16.897 -6.500 23.795 1.00 51.00 109 GLN A O 1
ATOM 887 N N . SER A 1 110 ? 15.090 -7.479 22.900 1.00 51.38 110 SER A N 1
ATOM 888 C CA . SER A 1 110 ? 14.734 -8.251 24.105 1.00 51.38 110 SER A CA 1
ATOM 889 C C . SER A 1 110 ? 15.777 -9.330 24.461 1.00 51.38 110 SER A C 1
ATOM 891 O O . SER A 1 110 ? 16.036 -9.615 25.633 1.00 51.38 110 SER A O 1
ATOM 893 N N . THR A 1 111 ? 16.492 -9.876 23.473 1.00 52.09 111 THR A N 1
ATOM 894 C CA . THR A 1 111 ? 17.425 -10.995 23.686 1.00 52.09 111 THR A CA 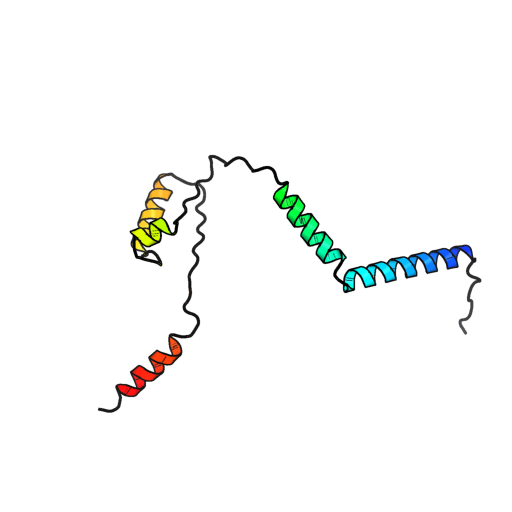1
ATOM 895 C C . THR A 1 111 ? 18.772 -10.595 24.299 1.00 52.09 111 THR A C 1
ATOM 897 O O . THR A 1 111 ? 19.490 -11.466 24.795 1.00 52.09 111 THR A O 1
ATOM 900 N N . ARG A 1 112 ? 19.141 -9.302 24.320 1.00 53.75 112 ARG A N 1
ATOM 901 C CA . ARG A 1 112 ? 20.409 -8.857 24.938 1.00 53.75 112 ARG A CA 1
ATOM 902 C C . ARG A 1 112 ? 20.283 -8.630 26.446 1.00 53.75 112 ARG A C 1
ATOM 904 O O . ARG A 1 112 ? 21.231 -8.925 27.171 1.00 53.75 112 ARG A O 1
ATOM 911 N N . ASN A 1 113 ? 19.125 -8.176 26.930 1.00 51.50 113 ASN A N 1
ATOM 912 C CA . ASN A 1 113 ? 18.937 -7.931 28.361 1.00 51.50 113 ASN A CA 1
ATOM 913 C C . ASN A 1 113 ? 18.540 -9.190 29.138 1.00 51.50 113 ASN A C 1
ATOM 915 O O . ASN A 1 113 ? 19.083 -9.382 30.222 1.00 51.50 113 ASN A O 1
ATOM 919 N N . GLN A 1 114 ? 17.749 -10.117 28.580 1.00 53.12 114 GLN A N 1
ATOM 920 C CA . GLN A 1 114 ? 17.396 -11.362 29.291 1.00 53.12 114 GLN A CA 1
ATOM 921 C C . GLN A 1 114 ? 18.610 -12.249 29.631 1.00 53.12 114 GLN A C 1
ATOM 923 O O . GLN A 1 114 ? 18.664 -12.852 30.702 1.00 53.12 114 GLN A O 1
ATOM 928 N N . LYS A 1 115 ? 19.653 -12.263 28.787 1.00 50.25 115 LYS A N 1
ATOM 929 C CA . LYS A 1 115 ? 20.897 -13.002 29.079 1.00 50.25 115 LYS A CA 1
ATOM 930 C C . LYS A 1 115 ? 21.743 -12.386 30.202 1.00 50.25 115 LYS A C 1
ATOM 932 O O . LYS A 1 115 ? 22.586 -13.085 30.759 1.00 50.25 115 LYS A O 1
ATOM 937 N N . LYS A 1 116 ? 21.553 -11.102 30.532 1.00 51.84 116 LYS A N 1
ATOM 938 C CA . LYS A 1 116 ? 22.327 -10.413 31.579 1.00 51.84 116 LYS A CA 1
ATOM 939 C C . LYS A 1 116 ? 21.670 -10.541 32.955 1.00 51.84 116 LYS A C 1
ATOM 941 O O . LYS A 1 116 ? 22.387 -10.714 33.934 1.00 51.84 116 LYS A O 1
ATOM 946 N N . ILE A 1 117 ? 20.336 -10.541 33.018 1.00 55.91 117 ILE A N 1
ATOM 947 C CA . ILE A 1 117 ? 19.579 -10.714 34.273 1.00 55.91 117 ILE A CA 1
ATOM 948 C C . ILE A 1 117 ? 19.745 -12.135 34.827 1.00 55.91 117 ILE A C 1
ATOM 950 O O . ILE A 1 117 ? 20.115 -12.286 35.984 1.00 55.91 117 ILE A O 1
ATOM 954 N N . ASN A 1 118 ? 19.650 -13.170 33.986 1.00 52.97 118 ASN A N 1
ATOM 955 C CA . ASN A 1 118 ? 19.777 -14.563 34.448 1.00 52.97 118 ASN A CA 1
ATOM 956 C C . ASN A 1 118 ? 21.215 -14.968 34.827 1.00 52.97 118 ASN A C 1
ATOM 958 O O . ASN A 1 118 ? 21.423 -16.021 35.422 1.00 52.97 118 ASN A O 1
ATOM 962 N N . LYS A 1 119 ? 22.219 -14.144 34.492 1.00 54.16 119 LYS A N 1
ATOM 963 C CA . LYS A 1 119 ? 23.617 -14.365 34.894 1.00 54.16 119 LYS A CA 1
ATOM 964 C C . LYS A 1 119 ? 23.955 -13.709 36.240 1.00 54.16 119 LYS A C 1
ATOM 966 O O . LYS A 1 119 ? 24.945 -14.086 36.851 1.00 54.16 119 LYS A O 1
ATOM 971 N N . LEU A 1 120 ? 23.143 -12.758 36.707 1.00 55.97 120 LEU A N 1
ATOM 972 C CA . LEU A 1 120 ? 23.356 -12.048 37.974 1.00 55.97 120 LEU A CA 1
ATOM 973 C C . LEU A 1 120 ? 22.603 -12.679 39.159 1.00 55.97 120 LEU A C 1
ATOM 975 O O . LEU A 1 120 ? 22.821 -12.271 40.292 1.00 55.97 120 LEU A O 1
ATOM 979 N N . THR A 1 121 ? 21.759 -13.688 38.922 1.00 53.16 121 THR A N 1
ATOM 980 C CA . THR A 1 121 ? 20.965 -14.366 39.968 1.00 53.16 121 THR A CA 1
ATOM 981 C C . THR A 1 121 ? 21.517 -15.745 40.368 1.00 53.16 121 THR A C 1
ATOM 983 O O . THR A 1 121 ? 20.952 -16.388 41.239 1.00 53.16 121 THR A O 1
ATOM 986 N N . LEU A 1 122 ? 22.624 -16.210 39.768 1.00 52.09 122 LEU A N 1
ATOM 987 C CA . LEU A 1 122 ? 23.262 -17.506 40.083 1.00 52.09 122 LEU A CA 1
ATOM 988 C C . LEU A 1 122 ? 24.615 -17.359 40.801 1.00 52.09 122 LEU A C 1
ATOM 990 O O . LEU A 1 122 ? 25.502 -18.200 40.669 1.00 52.09 122 LEU A O 1
ATOM 994 N N . THR A 1 123 ? 24.816 -16.269 41.535 1.00 47.06 123 THR A N 1
ATOM 995 C CA . THR A 1 123 ? 26.005 -16.093 42.381 1.00 47.06 123 THR A CA 1
ATOM 996 C C . THR A 1 123 ? 25.618 -15.429 43.691 1.00 47.06 123 THR A C 1
ATOM 998 O O . THR A 1 123 ? 26.086 -14.336 43.966 1.00 47.06 123 THR A O 1
ATOM 1001 N N . TYR A 1 124 ? 24.741 -16.075 44.459 1.00 44.91 124 TYR A N 1
ATOM 1002 C CA . TYR A 1 124 ? 24.655 -15.975 45.919 1.00 44.91 124 TYR A CA 1
ATOM 1003 C C . TYR A 1 124 ? 24.068 -17.275 46.461 1.00 44.91 124 TYR A C 1
ATOM 1005 O O . TYR A 1 124 ? 23.109 -17.777 45.832 1.00 44.91 124 TYR A O 1
#